Protein AF-A0A7C1IUG5-F1 (afdb_monomer_lite)

Foldseek 3Di:
DPPVVVVVVVVVCVCVLVVLLVLLLCLLPVLDPDDPVVSVVSNVVSVCLSCQCVVLVVVVVVVHHSPVSNVSNVLSVVLSVLLSVLSVVLVVVCVVVVVCNNVSSVVSVVVSVVVSD

pLDDT: mean 92.31, std 4.68, range [60.0, 97.12]

Structure (mmCIF, N/CA/C/O backbone):
data_AF-A0A7C1IUG5-F1
#
_entry.id   AF-A0A7C1IUG5-F1
#
loop_
_atom_site.group_PDB
_atom_site.id
_atom_site.type_symbol
_atom_site.label_atom_id
_atom_site.label_alt_id
_atom_site.label_comp_id
_atom_site.label_asym_id
_atom_site.label_entity_id
_atom_site.label_seq_id
_atom_site.pdbx_PDB_ins_code
_atom_site.Cartn_x
_atom_site.Cartn_y
_atom_site.Cartn_z
_atom_site.occupancy
_atom_site.B_iso_or_equiv
_atom_site.auth_seq_id
_atom_site.auth_comp_id
_atom_site.auth_asym_id
_atom_site.auth_atom_id
_atom_site.pdbx_PDB_model_num
ATOM 1 N N . MET A 1 1 ? -3.860 -6.668 -33.703 1.00 60.00 1 MET A N 1
ATOM 2 C CA . MET A 1 1 ? -4.582 -7.240 -32.539 1.00 60.00 1 MET A CA 1
ATOM 3 C C . MET A 1 1 ? -3.858 -7.098 -31.190 1.00 60.00 1 MET A C 1
ATOM 5 O O . MET A 1 1 ? -4.538 -7.145 -30.177 1.00 60.00 1 MET A O 1
ATOM 9 N N . GLY A 1 2 ? -2.534 -6.871 -31.124 1.00 88.56 2 GLY A N 1
ATOM 10 C CA . GLY A 1 2 ? -1.805 -6.843 -29.839 1.00 88.56 2 GLY A CA 1
ATOM 11 C C . GLY A 1 2 ? -1.995 -5.597 -28.954 1.00 88.56 2 GLY A C 1
ATOM 12 O O . GLY A 1 2 ? -2.061 -5.728 -27.736 1.00 88.56 2 GLY A O 1
ATOM 13 N N . ALA A 1 3 ? -2.126 -4.398 -29.535 1.00 91.75 3 ALA A N 1
ATOM 14 C CA . ALA A 1 3 ? -2.147 -3.152 -28.754 1.00 91.75 3 ALA A CA 1
ATOM 15 C C . ALA A 1 3 ? -3.390 -3.010 -27.855 1.00 91.75 3 ALA A C 1
ATOM 17 O O . ALA A 1 3 ? -3.263 -2.656 -26.689 1.00 91.75 3 ALA A O 1
ATOM 18 N N . ALA A 1 4 ? -4.583 -3.330 -28.366 1.00 94.81 4 ALA A N 1
ATOM 19 C CA . ALA A 1 4 ? -5.824 -3.221 -27.595 1.00 94.81 4 ALA A CA 1
ATOM 20 C C . ALA A 1 4 ? -5.845 -4.179 -26.389 1.00 94.81 4 ALA A C 1
ATOM 22 O O . ALA A 1 4 ? -6.171 -3.767 -25.280 1.00 94.81 4 ALA A O 1
ATOM 23 N N . ILE A 1 5 ? -5.425 -5.434 -26.586 1.00 94.75 5 ILE A N 1
ATOM 24 C CA . ILE A 1 5 ? -5.329 -6.434 -25.510 1.00 94.75 5 ILE A CA 1
ATOM 25 C C . ILE A 1 5 ? -4.308 -5.989 -24.456 1.00 94.75 5 ILE A C 1
ATOM 27 O O . ILE A 1 5 ? -4.577 -6.081 -23.260 1.00 94.75 5 ILE A O 1
ATOM 31 N N . PHE A 1 6 ? -3.161 -5.453 -24.887 1.00 89.94 6 PHE A N 1
ATOM 32 C CA . PHE A 1 6 ? -2.154 -4.914 -23.975 1.00 89.94 6 PHE A CA 1
ATOM 33 C C . PHE A 1 6 ? -2.684 -3.734 -23.148 1.00 89.94 6 PHE A C 1
ATOM 35 O O . PHE A 1 6 ? -2.445 -3.683 -21.945 1.00 89.94 6 PHE A O 1
ATOM 42 N N . MET A 1 7 ? -3.439 -2.817 -23.760 1.00 94.50 7 MET A N 1
ATOM 43 C CA . MET A 1 7 ? -4.054 -1.694 -23.045 1.00 94.50 7 MET A CA 1
ATOM 44 C C . MET A 1 7 ? -5.073 -2.173 -22.008 1.00 94.50 7 MET A C 1
ATOM 46 O O . MET A 1 7 ? -5.046 -1.698 -20.877 1.00 94.50 7 MET A O 1
ATOM 50 N N . ILE A 1 8 ? -5.910 -3.159 -22.351 1.00 95.69 8 ILE A N 1
AT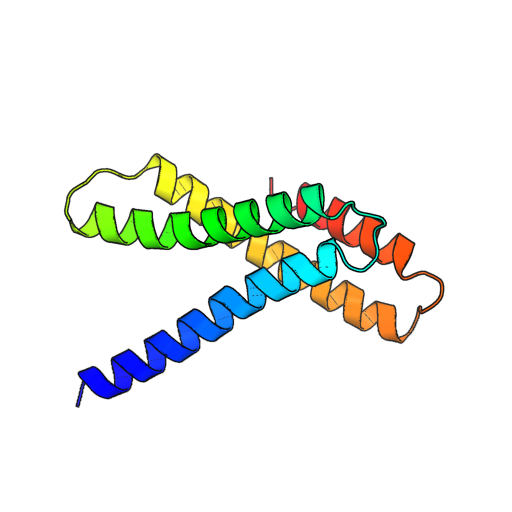OM 51 C CA . ILE A 1 8 ? -6.851 -3.774 -21.401 1.00 95.69 8 ILE A CA 1
ATOM 52 C C . ILE A 1 8 ? -6.091 -4.400 -20.228 1.00 95.69 8 ILE A C 1
ATOM 54 O O . ILE A 1 8 ? -6.409 -4.123 -19.072 1.00 95.69 8 ILE A O 1
ATOM 58 N N . PHE A 1 9 ? -5.059 -5.200 -20.512 1.00 93.12 9 PHE A N 1
ATOM 59 C CA . PHE A 1 9 ? -4.209 -5.793 -19.481 1.00 93.12 9 PHE A CA 1
ATOM 60 C C . PHE A 1 9 ? -3.603 -4.721 -18.569 1.00 93.12 9 PHE A C 1
ATOM 62 O O . PHE A 1 9 ? -3.667 -4.850 -17.349 1.00 93.12 9 PHE A O 1
ATOM 69 N N . LEU A 1 10 ? -3.059 -3.647 -19.145 1.00 90.62 10 LEU A N 1
ATOM 70 C CA . LEU A 1 10 ? -2.433 -2.567 -18.393 1.00 90.62 10 LEU A CA 1
ATOM 71 C C . LEU A 1 10 ? -3.441 -1.844 -17.493 1.00 90.62 10 LEU A C 1
ATOM 73 O O . LEU A 1 10 ? -3.137 -1.583 -16.332 1.00 90.62 10 LEU A O 1
ATOM 77 N N . THR A 1 11 ? -4.644 -1.557 -17.990 1.00 94.56 11 THR A N 1
ATOM 78 C CA . THR A 1 11 ? -5.711 -0.936 -17.196 1.00 94.56 11 THR A CA 1
ATOM 79 C C . THR A 1 11 ? -6.126 -1.822 -16.026 1.00 94.56 11 THR A C 1
ATOM 81 O O . THR A 1 11 ? -6.209 -1.335 -14.899 1.00 94.56 11 THR A O 1
ATOM 84 N N . VAL A 1 12 ? -6.343 -3.120 -16.264 1.00 96.50 12 VAL A N 1
ATOM 85 C CA . VAL A 1 12 ? -6.692 -4.078 -15.202 1.00 96.50 12 VAL A CA 1
ATOM 86 C C . VAL A 1 12 ? -5.560 -4.179 -14.184 1.00 96.50 12 VAL A C 1
ATOM 88 O O . VAL A 1 12 ? -5.805 -4.077 -12.983 1.00 96.50 12 VAL A O 1
ATOM 91 N N . PHE A 1 13 ? -4.320 -4.311 -14.655 1.00 92.44 13 PHE A N 1
ATOM 92 C CA . PHE A 1 13 ? -3.140 -4.375 -13.804 1.00 92.44 13 PHE A CA 1
ATOM 93 C C . PHE A 1 13 ? -3.023 -3.132 -12.920 1.00 92.44 13 PHE A C 1
ATOM 95 O O . PHE A 1 13 ? -2.934 -3.269 -11.706 1.00 92.44 13 PHE A O 1
ATOM 102 N N . ILE A 1 14 ? -3.089 -1.925 -13.493 1.00 91.62 14 ILE A N 1
ATOM 103 C CA . ILE A 1 14 ? -3.014 -0.665 -12.739 1.00 91.62 14 ILE A CA 1
ATOM 104 C C . ILE A 1 14 ? -4.178 -0.550 -11.750 1.00 91.62 14 ILE A C 1
ATOM 106 O O . ILE A 1 14 ? -3.965 -0.145 -10.609 1.00 91.62 14 ILE A O 1
ATOM 110 N N . GLY A 1 15 ? -5.392 -0.929 -12.157 1.00 94.06 15 GLY A N 1
ATOM 111 C CA . GLY A 1 15 ? -6.576 -0.896 -11.302 1.00 94.06 15 GLY A CA 1
ATOM 112 C C . GLY A 1 15 ? -6.431 -1.787 -10.069 1.00 94.06 15 GLY A C 1
ATOM 113 O O . GLY A 1 15 ? -6.616 -1.318 -8.947 1.00 94.06 15 GLY A O 1
ATOM 114 N N . VAL A 1 16 ? -6.031 -3.047 -10.258 1.00 94.06 16 VAL A N 1
ATOM 115 C CA . VAL A 1 16 ? -5.765 -3.979 -9.150 1.00 94.06 16 VAL A CA 1
ATOM 116 C C . VAL A 1 16 ? -4.595 -3.480 -8.307 1.00 94.06 16 VAL A C 1
ATOM 118 O O . VAL A 1 16 ? -4.685 -3.435 -7.082 1.00 94.06 16 VAL A O 1
ATOM 121 N N . PHE A 1 17 ? -3.516 -3.049 -8.955 1.00 92.06 17 PHE A N 1
ATOM 122 C CA . PHE A 1 17 ? -2.297 -2.609 -8.295 1.00 92.06 17 PHE A CA 1
ATOM 123 C C . PHE A 1 17 ? -2.530 -1.412 -7.366 1.00 92.06 17 PHE A C 1
ATOM 125 O O . PHE A 1 17 ? -2.188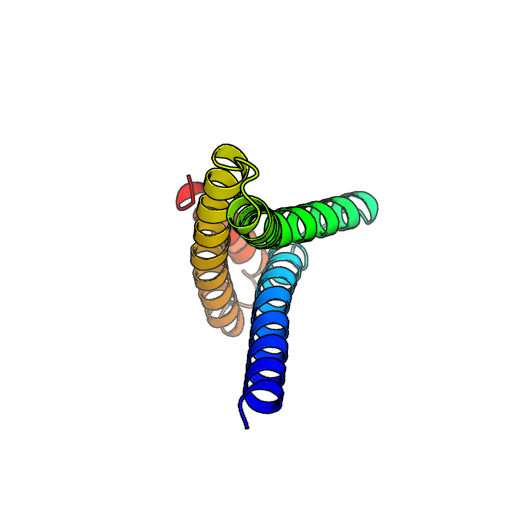 -1.461 -6.181 1.00 92.06 17 PHE A O 1
ATOM 132 N N . LEU A 1 18 ? -3.161 -0.353 -7.875 1.00 91.75 18 LEU A N 1
ATOM 133 C CA . LEU A 1 18 ? -3.519 0.823 -7.083 1.00 91.75 18 LEU A CA 1
ATOM 134 C C . LEU A 1 18 ?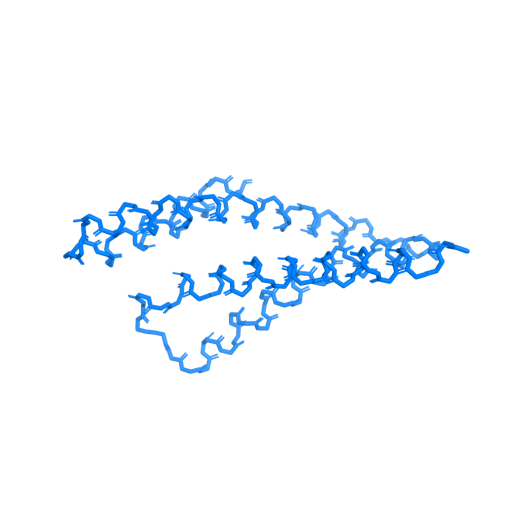 -4.632 0.508 -6.081 1.00 91.75 18 LEU A C 1
ATOM 136 O O . LEU A 1 18 ? -4.597 1.016 -4.962 1.00 91.75 18 LEU A O 1
ATOM 140 N N . GLY A 1 19 ? -5.583 -0.354 -6.448 1.00 94.50 19 GLY A N 1
ATOM 141 C CA . GLY A 1 19 ? -6.670 -0.794 -5.578 1.00 94.50 19 GLY A CA 1
ATOM 142 C C . GLY A 1 19 ? -6.165 -1.477 -4.310 1.00 94.50 19 GLY A C 1
ATOM 143 O O . GLY A 1 19 ? -6.603 -1.128 -3.216 1.00 94.50 19 GLY A O 1
ATOM 144 N N . VAL A 1 20 ? -5.185 -2.377 -4.426 1.00 95.81 20 VAL A N 1
ATOM 145 C CA . VAL A 1 20 ? -4.563 -3.048 -3.273 1.00 95.81 20 VAL A CA 1
ATOM 146 C C . VAL A 1 20 ? -3.826 -2.045 -2.379 1.00 95.81 20 VAL A C 1
ATOM 148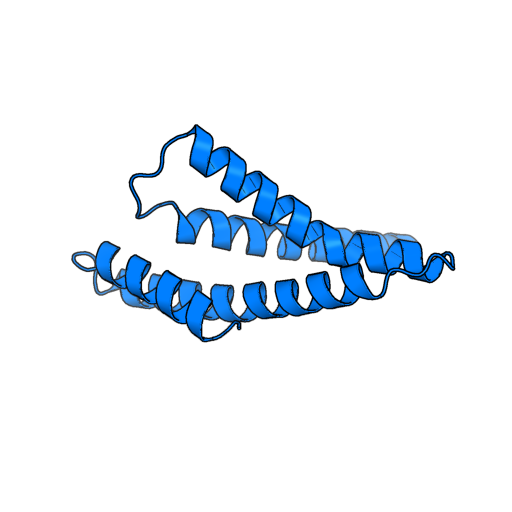 O O . VAL A 1 20 ? -4.006 -2.065 -1.162 1.00 95.81 20 VAL A O 1
ATOM 151 N N . HIS A 1 21 ? -3.055 -1.116 -2.954 1.00 95.00 21 HIS A N 1
ATOM 152 C CA . HIS A 1 21 ? -2.356 -0.087 -2.172 1.00 95.00 21 HIS A CA 1
ATOM 153 C C . HIS A 1 21 ? -3.326 0.861 -1.458 1.00 95.00 21 HIS A C 1
ATOM 155 O O . HIS A 1 21 ? -3.124 1.209 -0.292 1.00 95.00 21 HIS A O 1
ATOM 161 N N . TYR A 1 22 ? -4.409 1.253 -2.132 1.00 94.56 22 TYR A N 1
ATOM 162 C CA . TYR A 1 22 ? -5.465 2.061 -1.536 1.00 94.56 22 TYR A CA 1
ATOM 163 C C . TYR A 1 22 ? -6.205 1.305 -0.428 1.00 94.56 22 TYR A C 1
ATOM 165 O O . TYR A 1 22 ? -6.469 1.872 0.632 1.00 94.56 22 TYR A O 1
ATOM 173 N N . TYR A 1 23 ? -6.503 0.022 -0.637 1.00 96.00 23 TYR A N 1
ATOM 174 C CA . TYR A 1 23 ? -7.116 -0.825 0.380 1.00 96.00 23 TYR A CA 1
ATOM 175 C C . TYR A 1 23 ? -6.233 -0.925 1.627 1.00 96.00 23 TYR A C 1
ATOM 177 O O . TYR A 1 23 ? -6.731 -0.735 2.736 1.00 96.00 23 TYR A O 1
ATOM 185 N N . LEU A 1 24 ? -4.924 -1.141 1.462 1.00 95.62 24 LEU A N 1
ATOM 186 C CA . LEU A 1 24 ? -3.973 -1.151 2.575 1.00 95.62 24 LEU A CA 1
ATOM 187 C C . LEU A 1 24 ? -3.945 0.185 3.311 1.00 95.62 24 LEU A C 1
ATOM 189 O O . LEU A 1 24 ? -4.066 0.206 4.534 1.00 95.62 24 LEU A O 1
ATOM 193 N N . TYR A 1 25 ? -3.861 1.301 2.581 1.00 95.19 25 TYR A N 1
ATOM 194 C CA . TYR A 1 25 ? -3.958 2.639 3.163 1.00 95.19 25 TYR A CA 1
ATOM 195 C C . TYR A 1 25 ? -5.223 2.790 4.017 1.00 95.19 25 TYR A C 1
ATOM 197 O O . TYR A 1 25 ? -5.168 3.214 5.175 1.00 95.19 25 TYR A O 1
ATOM 205 N N . PHE A 1 26 ? -6.376 2.463 3.439 1.00 94.81 26 PHE A N 1
ATOM 206 C CA . PHE A 1 26 ? -7.663 2.629 4.089 1.00 94.81 26 PHE A CA 1
ATOM 207 C C . PHE A 1 26 ? -7.762 1.743 5.332 1.00 94.81 26 PHE A C 1
ATOM 209 O O . PHE A 1 26 ? -8.078 2.230 6.417 1.00 94.81 26 PHE A O 1
ATOM 216 N N . SER A 1 27 ? -7.420 0.463 5.212 1.00 94.25 27 SER A N 1
ATOM 217 C CA . SER A 1 27 ? -7.496 -0.505 6.306 1.00 94.25 27 SER A CA 1
ATOM 218 C C . SER A 1 27 ? -6.501 -0.226 7.431 1.00 94.25 27 SER A C 1
ATOM 220 O O . SER A 1 27 ? -6.853 -0.424 8.592 1.00 94.25 27 SER A O 1
ATOM 222 N N . ALA A 1 28 ? -5.320 0.311 7.122 1.00 91.81 28 ALA A N 1
ATOM 223 C CA . ALA A 1 28 ? -4.320 0.693 8.116 1.00 91.81 28 ALA A CA 1
ATOM 224 C C . ALA A 1 28 ? -4.618 2.028 8.817 1.00 91.81 28 ALA A C 1
ATOM 226 O O . ALA A 1 28 ? -3.982 2.334 9.818 1.00 91.81 28 ALA A O 1
ATOM 227 N N . THR A 1 29 ? -5.549 2.849 8.315 1.00 93.56 29 THR A N 1
ATOM 228 C CA . THR A 1 29 ? -5.787 4.199 8.865 1.00 93.56 29 THR A CA 1
ATOM 229 C C . THR A 1 29 ? -7.213 4.457 9.345 1.00 93.56 29 THR A C 1
ATOM 231 O O . THR A 1 29 ? -7.405 5.334 10.187 1.00 93.56 29 THR A O 1
ATOM 234 N N . LYS A 1 30 ? -8.221 3.717 8.860 1.00 92.25 30 LYS A N 1
ATOM 235 C CA . LYS A 1 30 ? -9.643 3.951 9.185 1.00 92.25 30 LYS A CA 1
ATOM 236 C C . LYS A 1 30 ? -9.967 3.778 10.670 1.00 92.25 30 LYS A C 1
ATOM 238 O O . LYS A 1 30 ? -10.775 4.529 11.204 1.00 92.25 30 LYS A O 1
ATOM 243 N N . ASP A 1 31 ? -9.317 2.817 11.323 1.00 91.12 31 ASP A N 1
ATOM 244 C CA . ASP A 1 31 ? -9.599 2.426 12.708 1.00 91.12 31 ASP A CA 1
ATOM 245 C C . ASP A 1 31 ? -8.745 3.209 13.736 1.00 91.12 31 ASP A C 1
ATOM 247 O O . ASP A 1 31 ? -8.911 3.037 14.946 1.00 91.12 31 ASP A O 1
ATOM 251 N N . PHE A 1 32 ? -7.867 4.107 13.266 1.00 90.12 32 PHE A N 1
ATOM 252 C CA . PHE A 1 32 ? -6.923 4.877 14.080 1.00 90.12 32 PHE A CA 1
ATOM 253 C C . PHE A 1 32 ? -7.213 6.386 14.043 1.00 90.12 32 PHE A C 1
ATOM 255 O O . PHE A 1 32 ? -7.579 6.964 13.015 1.00 90.12 32 PHE A O 1
ATOM 262 N N . THR A 1 33 ? -6.973 7.072 15.161 1.00 92.12 33 THR A N 1
ATOM 263 C CA . THR A 1 33 ? -7.063 8.537 15.263 1.00 92.12 33 THR A CA 1
ATOM 264 C C . THR A 1 33 ? -5.791 9.195 14.722 1.00 92.12 33 THR A C 1
ATOM 266 O O . THR A 1 33 ? -4.938 9.653 15.477 1.00 92.12 33 THR A O 1
ATOM 269 N N . ILE A 1 34 ? -5.646 9.208 13.394 1.00 91.94 34 ILE A N 1
ATOM 270 C CA . ILE A 1 34 ? -4.472 9.754 12.693 1.00 91.94 34 ILE A CA 1
ATOM 271 C C . ILE A 1 34 ? -4.773 11.155 12.150 1.00 91.94 34 ILE A C 1
ATOM 273 O O . ILE A 1 34 ? -5.790 11.357 11.474 1.00 91.94 34 ILE A O 1
ATOM 277 N N . SER A 1 35 ? -3.857 12.099 12.398 1.00 95.50 35 SER A N 1
ATOM 278 C CA . SER A 1 35 ? -3.933 13.478 11.902 1.00 95.50 35 SER A CA 1
ATOM 279 C C . SER A 1 35 ? -3.921 13.552 10.369 1.00 95.50 35 SER A C 1
ATOM 281 O O . SER A 1 35 ? -3.361 12.690 9.688 1.00 95.50 35 SER A O 1
ATOM 283 N N . SER A 1 36 ? -4.513 14.609 9.801 1.00 92.19 36 SER A N 1
ATOM 284 C CA . SER A 1 36 ? -4.584 14.788 8.339 1.00 92.19 36 SER A CA 1
ATOM 285 C C . SER A 1 36 ? -3.193 14.822 7.683 1.00 92.19 36 SER A C 1
ATOM 287 O O . SER A 1 36 ? -2.961 14.147 6.680 1.00 92.19 36 SER A O 1
ATOM 289 N N . LYS A 1 37 ? -2.226 15.507 8.316 1.00 95.12 37 LYS A N 1
ATOM 290 C CA . LYS A 1 37 ? -0.827 15.550 7.855 1.00 95.12 37 LYS A CA 1
ATOM 291 C C . LYS A 1 37 ? -0.203 14.155 7.797 1.00 95.12 37 LYS A C 1
ATOM 293 O O . LYS A 1 37 ? 0.415 13.798 6.802 1.00 95.12 37 LYS A O 1
ATOM 298 N N . MET A 1 38 ? -0.398 13.343 8.835 1.00 94.12 38 MET A N 1
ATOM 299 C CA . MET A 1 38 ? 0.154 11.989 8.871 1.00 94.12 38 MET A CA 1
ATOM 300 C C . MET A 1 38 ? -0.518 11.078 7.832 1.00 94.12 38 MET A C 1
ATOM 302 O O . MET A 1 38 ? 0.161 10.312 7.155 1.00 94.12 38 MET A O 1
ATOM 306 N N . ARG A 1 39 ? -1.836 11.208 7.614 1.00 92.44 39 ARG A N 1
ATOM 307 C CA . ARG A 1 39 ? -2.534 10.487 6.532 1.00 92.44 39 ARG A CA 1
ATOM 308 C C . ARG A 1 39 ? -1.965 10.823 5.155 1.00 92.44 39 ARG A C 1
ATOM 310 O O . ARG A 1 39 ? -1.850 9.918 4.333 1.00 92.44 39 ARG A O 1
ATOM 317 N N . PHE A 1 40 ? -1.628 12.088 4.904 1.00 93.19 40 PHE A N 1
ATOM 318 C CA . PHE A 1 40 ? -0.988 12.504 3.657 1.00 93.19 40 PHE A CA 1
ATOM 319 C C . PHE A 1 40 ? 0.365 11.809 3.467 1.00 93.19 40 PHE A C 1
ATOM 321 O O . PHE A 1 40 ? 0.583 11.192 2.427 1.00 93.19 40 PHE A O 1
ATOM 328 N N . TRP A 1 41 ? 1.227 11.817 4.488 1.00 95.00 41 TRP A N 1
ATOM 329 C CA . TRP A 1 41 ? 2.534 11.157 4.417 1.00 95.00 41 TRP A CA 1
ATOM 330 C C . TRP A 1 41 ? 2.434 9.649 4.201 1.00 95.00 41 TRP A C 1
ATOM 332 O O . TRP A 1 41 ? 3.153 9.116 3.362 1.00 95.00 41 TRP A O 1
ATOM 342 N N . ILE A 1 42 ? 1.495 8.969 4.869 1.00 93.44 42 ILE A N 1
ATOM 343 C CA . ILE A 1 42 ? 1.248 7.537 4.642 1.00 93.44 42 ILE A CA 1
ATOM 344 C C . ILE A 1 42 ? 0.821 7.289 3.187 1.00 93.44 42 ILE A C 1
ATOM 346 O O . ILE A 1 42 ? 1.330 6.367 2.555 1.00 93.44 42 ILE A O 1
ATOM 350 N N . ARG A 1 43 ? -0.074 8.115 2.622 1.00 92.62 43 ARG A N 1
ATOM 351 C CA . ARG A 1 43 ? -0.477 7.991 1.207 1.00 92.62 43 ARG A CA 1
ATOM 352 C C . ARG A 1 43 ? 0.703 8.182 0.260 1.00 92.62 43 ARG A C 1
ATOM 354 O O . ARG A 1 43 ? 0.849 7.397 -0.671 1.00 92.62 43 ARG A O 1
ATOM 361 N N . MET A 1 44 ? 1.519 9.211 0.484 1.00 93.50 44 MET A N 1
ATOM 362 C CA . MET A 1 44 ? 2.683 9.490 -0.359 1.00 93.50 44 MET A CA 1
ATOM 363 C C . MET A 1 44 ? 3.714 8.369 -0.273 1.00 93.50 44 MET A C 1
ATOM 365 O O . MET A 1 44 ? 4.196 7.922 -1.307 1.00 93.50 44 MET A O 1
ATOM 369 N N . PHE A 1 45 ? 3.988 7.861 0.929 1.00 93.75 45 PHE A N 1
ATOM 370 C CA . PHE A 1 45 ? 4.872 6.718 1.127 1.00 93.75 45 PHE A CA 1
ATOM 371 C C . PHE A 1 45 ? 4.376 5.491 0.356 1.00 93.75 45 PHE A C 1
ATOM 373 O O . PHE A 1 45 ? 5.099 4.975 -0.488 1.00 93.75 45 PHE A O 1
ATOM 380 N N . LEU A 1 46 ? 3.115 5.087 0.555 1.00 92.19 46 LEU A N 1
ATOM 381 C CA . LEU A 1 46 ? 2.532 3.938 -0.145 1.00 92.19 46 LEU A CA 1
ATOM 382 C C . LEU A 1 46 ? 2.591 4.094 -1.668 1.00 92.19 46 LEU A C 1
ATOM 384 O O . LEU A 1 46 ? 2.895 3.130 -2.362 1.00 92.19 46 LEU A O 1
ATOM 388 N N . LEU A 1 47 ? 2.319 5.294 -2.187 1.00 90.88 47 LEU A N 1
ATOM 389 C CA . LEU A 1 47 ? 2.329 5.568 -3.623 1.00 90.88 47 LEU A CA 1
ATOM 390 C C . LEU A 1 47 ? 3.746 5.539 -4.211 1.00 90.88 47 LEU A C 1
ATOM 392 O O . LEU A 1 47 ? 3.963 4.926 -5.254 1.00 90.88 47 LEU A O 1
ATOM 396 N N . LEU A 1 48 ? 4.720 6.158 -3.543 1.00 92.12 48 LEU A N 1
ATOM 397 C CA . LEU A 1 48 ? 6.116 6.139 -3.983 1.00 92.12 48 LEU A CA 1
ATOM 398 C C . LEU A 1 48 ? 6.694 4.722 -3.929 1.00 92.12 48 LEU A C 1
ATOM 400 O O . LEU A 1 48 ? 7.337 4.281 -4.883 1.00 92.12 48 LEU A O 1
ATOM 404 N N . SER A 1 49 ? 6.410 3.977 -2.861 1.00 91.38 49 SER A N 1
ATOM 405 C CA . SER A 1 49 ? 6.847 2.589 -2.726 1.00 91.38 49 SER A CA 1
ATOM 406 C C . SER A 1 49 ? 6.182 1.680 -3.762 1.00 91.38 49 SER A C 1
ATOM 408 O O . SER A 1 49 ? 6.870 0.851 -4.356 1.00 91.38 49 SER A O 1
ATOM 410 N N . ALA A 1 50 ? 4.901 1.892 -4.085 1.00 88.62 50 ALA A N 1
ATOM 411 C CA . ALA A 1 50 ? 4.217 1.186 -5.171 1.00 88.62 50 ALA A CA 1
ATOM 412 C C . ALA A 1 50 ? 4.925 1.393 -6.522 1.00 88.62 50 ALA A C 1
ATOM 414 O O . ALA A 1 50 ? 5.212 0.447 -7.256 1.00 88.62 50 ALA A O 1
ATOM 415 N N . LEU A 1 51 ? 5.251 2.644 -6.846 1.00 91.12 51 LEU A N 1
ATOM 416 C CA . LEU A 1 51 ? 5.880 2.990 -8.119 1.00 91.12 51 LEU A CA 1
ATOM 417 C C . LEU A 1 51 ? 7.351 2.567 -8.194 1.00 91.12 51 LEU A C 1
ATOM 419 O O . LEU A 1 51 ? 7.858 2.372 -9.298 1.00 91.12 51 LEU A O 1
ATOM 423 N N . SER A 1 52 ? 8.021 2.388 -7.052 1.00 91.56 52 SER A N 1
ATOM 424 C CA . SER A 1 52 ? 9.458 2.101 -6.986 1.00 91.56 52 SER A CA 1
ATOM 425 C C . SER A 1 52 ? 9.869 0.881 -7.818 1.00 91.56 52 SER A C 1
ATOM 427 O O . SER A 1 52 ? 10.778 0.990 -8.638 1.00 91.56 52 SER A O 1
ATOM 429 N N . TYR A 1 53 ? 9.165 -0.251 -7.693 1.00 89.94 53 TYR A N 1
ATOM 430 C CA . TYR A 1 53 ? 9.488 -1.472 -8.438 1.00 89.94 53 TYR A CA 1
ATOM 431 C C . TYR A 1 53 ? 9.279 -1.299 -9.946 1.00 89.94 53 TYR A C 1
ATOM 433 O O . TYR A 1 53 ? 10.144 -1.652 -10.748 1.00 89.94 53 TYR A O 1
ATOM 441 N N . VAL A 1 54 ? 8.132 -0.732 -10.337 1.00 89.88 54 VAL A N 1
ATOM 442 C CA . VAL A 1 54 ? 7.767 -0.542 -11.747 1.00 89.88 54 VAL A CA 1
ATOM 443 C C . VAL A 1 54 ? 8.752 0.412 -12.419 1.00 89.88 54 VAL A C 1
ATOM 445 O O . VAL A 1 54 ? 9.311 0.080 -13.463 1.00 89.88 54 VAL A O 1
ATOM 448 N N . ALA A 1 55 ? 9.023 1.559 -11.794 1.00 91.62 55 ALA A N 1
ATOM 449 C CA . ALA A 1 55 ? 9.973 2.542 -12.299 1.00 91.62 55 ALA A CA 1
ATOM 450 C C . ALA A 1 55 ? 11.387 1.955 -12.403 1.00 91.62 55 ALA A C 1
ATOM 452 O O . ALA A 1 55 ? 12.020 2.059 -13.455 1.00 91.62 55 ALA A O 1
ATOM 453 N N . ALA A 1 56 ? 11.856 1.267 -11.358 1.00 92.75 56 ALA A N 1
ATOM 454 C CA . ALA A 1 56 ? 13.170 0.633 -11.345 1.00 92.75 56 ALA A CA 1
ATOM 455 C C . ALA A 1 56 ? 13.316 -0.407 -12.466 1.00 92.75 56 ALA A C 1
ATOM 457 O O . ALA A 1 56 ? 14.321 -0.415 -13.175 1.00 92.75 56 ALA A O 1
ATOM 458 N N . ARG A 1 57 ? 12.285 -1.228 -12.706 1.00 90.25 57 ARG A N 1
ATOM 459 C CA . ARG A 1 57 ? 12.286 -2.228 -13.783 1.00 90.25 57 ARG A CA 1
ATOM 460 C C . ARG A 1 57 ? 12.263 -1.598 -15.172 1.00 90.25 57 ARG A C 1
ATOM 462 O O . ARG A 1 57 ? 12.895 -2.119 -16.089 1.00 90.25 57 ARG A O 1
ATOM 469 N N . MET A 1 58 ? 11.550 -0.487 -15.351 1.00 92.19 58 MET A N 1
ATOM 470 C CA . MET A 1 58 ? 11.546 0.249 -16.620 1.00 92.19 58 MET A CA 1
ATOM 471 C C . MET A 1 58 ? 12.910 0.879 -16.921 1.00 92.19 58 MET A C 1
ATOM 473 O O . MET A 1 58 ? 13.335 0.864 -18.075 1.00 92.19 58 MET A O 1
ATOM 477 N N . LEU A 1 59 ? 13.599 1.402 -15.906 1.00 93.06 59 LEU A N 1
ATOM 478 C CA . LEU A 1 59 ? 14.926 2.007 -16.047 1.00 93.06 59 LEU A CA 1
ATOM 479 C C . LEU A 1 59 ? 16.021 0.950 -16.261 1.00 93.06 59 LEU A C 1
ATOM 481 O O . LEU A 1 59 ? 16.874 1.138 -17.126 1.00 93.06 59 LEU A O 1
ATOM 485 N N . GLU A 1 60 ? 15.944 -0.196 -15.579 1.00 92.31 60 GLU A N 1
ATOM 486 C CA . GLU A 1 60 ? 16.856 -1.330 -15.798 1.00 92.31 60 GLU A CA 1
ATOM 487 C C . GLU A 1 60 ? 16.787 -1.846 -17.241 1.00 92.31 60 GLU A C 1
ATOM 489 O O . GLU A 1 60 ? 17.814 -2.076 -17.874 1.00 92.31 60 GLU A O 1
ATOM 494 N N . ARG A 1 61 ? 15.582 -1.923 -17.822 1.00 90.50 61 ARG A N 1
ATOM 495 C CA . ARG A 1 61 ? 15.395 -2.274 -19.243 1.00 90.50 61 ARG A CA 1
ATOM 496 C C . ARG A 1 61 ? 16.030 -1.276 -20.215 1.00 90.50 61 ARG A C 1
ATOM 498 O O . ARG A 1 61 ? 16.235 -1.622 -21.373 1.00 90.50 61 ARG A O 1
ATOM 505 N N . ARG A 1 62 ? 16.323 -0.053 -19.767 1.00 92.94 62 ARG A N 1
ATOM 506 C CA . ARG A 1 62 ? 17.040 0.976 -20.537 1.00 92.94 62 ARG A CA 1
ATOM 507 C C . ARG A 1 62 ? 18.549 0.980 -20.261 1.00 92.94 62 ARG A C 1
ATOM 509 O O . ARG A 1 62 ? 19.229 1.904 -20.690 1.00 92.94 62 ARG A O 1
ATOM 516 N N . GLY A 1 63 ? 19.066 -0.020 -19.545 1.00 91.69 63 GLY A N 1
ATOM 517 C CA . GLY A 1 63 ? 20.487 -0.151 -19.222 1.00 91.69 63 GLY A CA 1
ATOM 518 C C . GLY A 1 63 ? 20.942 0.663 -18.009 1.00 91.69 63 GLY A C 1
ATOM 519 O O . GLY A 1 63 ? 22.140 0.734 -17.751 1.00 91.69 63 GLY A O 1
ATOM 520 N N . ILE A 1 64 ? 20.021 1.271 -17.251 1.00 93.56 64 ILE A N 1
ATOM 521 C CA . ILE A 1 64 ? 20.363 2.027 -16.040 1.00 93.56 64 ILE A CA 1
ATOM 522 C C . IL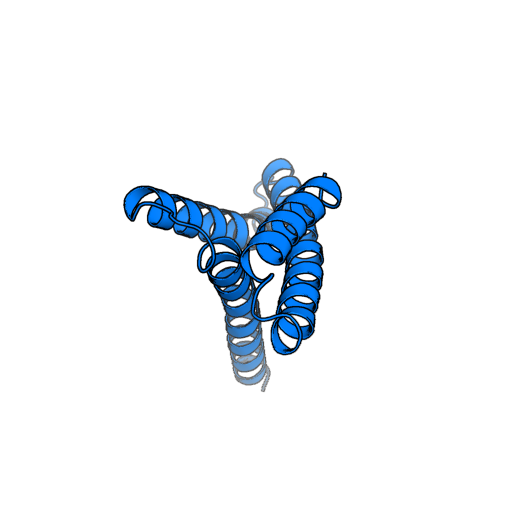E A 1 64 ? 20.323 1.071 -14.837 1.00 93.56 64 ILE A C 1
ATOM 524 O O . ILE A 1 64 ? 19.250 0.551 -14.522 1.00 93.56 64 ILE A O 1
ATOM 528 N N . PRO A 1 65 ? 21.445 0.828 -14.134 1.00 91.31 65 PRO A N 1
ATOM 529 C CA . PRO A 1 65 ? 21.480 -0.116 -13.023 1.00 91.31 65 PRO A CA 1
ATOM 530 C C . PRO A 1 65 ? 20.624 0.381 -11.851 1.00 91.31 65 PRO A C 1
ATOM 532 O O . PRO A 1 65 ? 20.878 1.435 -11.275 1.00 91.31 65 PRO A O 1
ATOM 535 N N . MET A 1 66 ? 19.609 -0.406 -11.482 1.00 93.88 66 MET A N 1
ATOM 536 C CA . MET A 1 66 ? 18.618 -0.072 -10.445 1.00 93.88 66 MET A CA 1
ATOM 537 C C . MET A 1 66 ? 18.519 -1.152 -9.358 1.00 93.88 66 MET A C 1
ATOM 539 O O . MET A 1 66 ? 17.477 -1.310 -8.724 1.00 93.88 66 MET A O 1
ATOM 543 N N . GLY A 1 67 ? 19.600 -1.907 -9.122 1.00 88.25 67 GLY A N 1
ATOM 544 C CA . GLY A 1 67 ? 19.596 -3.093 -8.253 1.00 88.25 67 GLY A CA 1
ATOM 545 C C . GLY A 1 67 ? 19.036 -2.844 -6.845 1.00 88.25 67 GLY A C 1
ATOM 546 O O . GLY A 1 67 ? 18.207 -3.616 -6.364 1.00 88.25 67 GLY A O 1
ATOM 547 N N . TYR A 1 68 ? 19.405 -1.728 -6.209 1.00 89.88 68 TYR A N 1
ATOM 548 C CA . TYR A 1 68 ? 18.869 -1.359 -4.893 1.00 89.88 68 TYR A CA 1
ATOM 549 C C . TYR A 1 68 ? 17.368 -1.047 -4.928 1.00 89.88 68 TYR A C 1
ATOM 551 O O . TYR A 1 68 ? 16.622 -1.534 -4.081 1.00 89.88 68 TYR A O 1
ATOM 559 N N . ALA A 1 69 ? 16.914 -0.278 -5.920 1.00 90.06 69 ALA A N 1
ATOM 560 C CA . ALA A 1 69 ? 15.507 0.088 -6.065 1.00 90.06 69 ALA A CA 1
ATOM 561 C C . ALA A 1 69 ? 14.631 -1.126 -6.418 1.00 90.06 69 ALA A C 1
ATOM 563 O O . ALA A 1 69 ? 13.519 -1.251 -5.911 1.00 90.06 69 ALA A O 1
ATOM 564 N N . LEU A 1 70 ? 15.149 -2.063 -7.217 1.00 91.12 70 LEU A N 1
ATOM 565 C CA . LEU A 1 70 ? 14.484 -3.333 -7.510 1.00 91.12 70 LEU A CA 1
ATOM 566 C C . LEU A 1 70 ? 14.378 -4.218 -6.276 1.00 91.12 70 LEU A C 1
ATOM 568 O O . LEU A 1 70 ? 13.307 -4.766 -6.022 1.00 91.12 70 LEU A O 1
ATOM 572 N N . ARG A 1 71 ? 15.452 -4.325 -5.484 1.00 92.56 71 ARG A N 1
ATOM 573 C CA . ARG A 1 71 ? 15.425 -5.074 -4.226 1.00 92.56 71 ARG A CA 1
ATOM 574 C C . ARG A 1 71 ? 14.408 -4.471 -3.263 1.00 92.56 71 ARG A C 1
ATOM 576 O O . ARG A 1 71 ? 13.533 -5.193 -2.797 1.00 92.56 71 ARG A O 1
ATOM 583 N N . TYR A 1 72 ? 14.464 -3.160 -3.034 1.00 92.62 72 TYR A N 1
ATOM 584 C CA . TYR A 1 72 ? 13.486 -2.453 -2.205 1.00 92.62 72 TYR A CA 1
ATOM 585 C C . TYR A 1 72 ? 12.055 -2.676 -2.703 1.00 92.62 72 TYR A C 1
ATOM 587 O O . TYR A 1 72 ? 11.195 -3.105 -1.940 1.00 92.62 72 TYR A O 1
ATOM 595 N N . GLY A 1 73 ? 11.815 -2.462 -3.998 1.00 91.69 73 GLY A N 1
ATOM 596 C CA . GLY A 1 73 ? 10.506 -2.650 -4.609 1.00 91.69 73 GLY A CA 1
ATOM 597 C C . GLY A 1 73 ? 10.004 -4.092 -4.505 1.00 91.69 73 GLY A C 1
ATOM 598 O O . GLY A 1 73 ? 8.823 -4.308 -4.270 1.00 91.69 73 GLY A O 1
ATOM 599 N N . SER A 1 74 ? 10.886 -5.089 -4.617 1.00 90.69 74 SER A N 1
ATOM 600 C CA . SER A 1 74 ? 10.516 -6.502 -4.466 1.00 90.69 74 SER A CA 1
ATOM 601 C C . SER A 1 74 ? 10.112 -6.849 -3.032 1.00 90.69 74 SER A C 1
ATOM 603 O O . SER A 1 74 ? 9.084 -7.493 -2.829 1.00 90.69 74 SER A O 1
ATOM 605 N N . VAL A 1 75 ? 10.857 -6.349 -2.039 1.00 92.88 75 VAL A N 1
ATOM 606 C CA . VAL A 1 75 ? 10.513 -6.490 -0.616 1.00 92.88 75 VAL A CA 1
ATOM 607 C C . VAL A 1 75 ? 9.189 -5.785 -0.331 1.00 92.88 75 VAL A C 1
ATOM 609 O O . VAL A 1 75 ? 8.316 -6.350 0.320 1.00 92.88 75 VAL A O 1
ATOM 612 N N . TRP A 1 76 ? 8.995 -4.588 -0.888 1.00 93.75 76 TRP A N 1
ATOM 613 C CA . TRP A 1 76 ? 7.750 -3.840 -0.765 1.00 93.75 76 TRP A CA 1
ATOM 614 C C . TRP A 1 76 ? 6.544 -4.599 -1.335 1.00 93.75 76 TRP A C 1
ATOM 616 O O . TRP A 1 76 ? 5.495 -4.660 -0.700 1.00 93.75 76 TRP A O 1
ATOM 626 N N . MET A 1 77 ? 6.682 -5.233 -2.501 1.00 92.62 77 MET A N 1
ATOM 627 C CA . MET A 1 77 ? 5.620 -6.070 -3.073 1.00 92.62 77 MET A CA 1
ATOM 628 C C . MET A 1 77 ? 5.295 -7.274 -2.179 1.00 92.62 77 MET A C 1
ATOM 630 O O . MET A 1 77 ? 4.122 -7.613 -2.011 1.00 92.62 77 MET A O 1
ATOM 634 N N . GLY A 1 78 ? 6.313 -7.882 -1.561 1.00 92.94 78 GLY A N 1
ATOM 635 C CA . GLY A 1 78 ? 6.135 -8.923 -0.546 1.00 92.94 78 GLY A CA 1
ATOM 636 C C . GLY A 1 78 ? 5.342 -8.415 0.661 1.00 92.94 78 GLY A C 1
ATOM 637 O O . GLY A 1 78 ? 4.320 -9.005 1.017 1.00 92.94 78 GLY A O 1
ATOM 638 N N . PHE A 1 79 ? 5.745 -7.266 1.213 1.00 94.38 79 PHE A N 1
ATOM 639 C CA . PHE A 1 79 ? 5.045 -6.584 2.306 1.00 94.38 79 PHE A CA 1
ATOM 640 C C . PHE A 1 79 ? 3.569 -6.340 1.966 1.00 94.38 79 PHE A C 1
ATOM 642 O O . PHE A 1 79 ? 2.681 -6.641 2.765 1.00 94.38 79 PHE A O 1
ATOM 649 N N . VAL A 1 80 ? 3.290 -5.822 0.767 1.00 94.69 80 VAL A N 1
ATOM 650 C CA . VAL A 1 80 ? 1.929 -5.541 0.290 1.00 94.69 80 VAL A CA 1
ATOM 651 C C . VAL A 1 80 ? 1.095 -6.820 0.223 1.00 94.69 80 VAL A C 1
ATOM 653 O O . VAL A 1 80 ? -0.041 -6.820 0.691 1.00 94.69 80 VAL A O 1
ATOM 656 N N . SER A 1 81 ? 1.653 -7.915 -0.299 1.00 94.19 81 SER A N 1
ATOM 657 C CA . SER A 1 81 ? 0.961 -9.206 -0.415 1.00 94.19 81 SER A CA 1
ATOM 658 C C . SER A 1 81 ? 0.590 -9.800 0.950 1.00 94.19 81 SER A C 1
ATOM 660 O O . SER A 1 81 ? -0.554 -10.219 1.168 1.00 94.19 81 SER A O 1
ATOM 662 N N . VAL A 1 82 ? 1.540 -9.810 1.889 1.00 95.25 82 VAL A N 1
ATOM 663 C CA . VAL A 1 82 ? 1.329 -10.324 3.253 1.00 95.25 82 VAL A CA 1
ATOM 664 C C . VAL A 1 82 ? 0.320 -9.451 3.995 1.00 95.25 82 VAL A C 1
ATOM 666 O O . VAL A 1 82 ? -0.682 -9.954 4.507 1.00 95.25 82 VAL A O 1
ATOM 669 N N . SER A 1 83 ? 0.523 -8.132 3.970 1.00 95.94 83 SER A N 1
ATOM 670 C CA . SER A 1 83 ? -0.371 -7.171 4.616 1.00 95.94 83 SER A CA 1
ATOM 671 C C . SER A 1 83 ? -1.791 -7.267 4.066 1.00 95.94 83 SER A C 1
ATOM 673 O O . SER A 1 83 ? -2.749 -7.274 4.836 1.00 95.94 83 SER A O 1
ATOM 675 N N . PHE A 1 84 ? -1.954 -7.374 2.743 1.00 96.31 84 PHE A N 1
ATOM 676 C CA . PHE A 1 84 ? -3.270 -7.469 2.109 1.00 96.31 84 PHE A CA 1
ATOM 677 C C . PHE A 1 84 ? -4.037 -8.675 2.645 1.00 96.31 84 PHE A C 1
ATOM 679 O O . PHE A 1 84 ? -5.174 -8.531 3.092 1.00 96.31 84 PHE A O 1
ATOM 686 N N . SER A 1 85 ? -3.380 -9.833 2.685 1.00 96.19 85 SER A N 1
ATOM 687 C CA . SER A 1 85 ? -3.964 -11.073 3.198 1.00 96.19 85 SER A CA 1
ATOM 688 C C . SER A 1 85 ? -4.411 -10.920 4.655 1.00 96.19 85 SER A C 1
ATOM 690 O O . SER A 1 85 ? -5.556 -11.225 4.989 1.00 96.19 85 SER A O 1
ATOM 692 N N . ILE A 1 86 ? -3.552 -10.364 5.514 1.00 97.12 86 ILE A N 1
ATOM 693 C CA . ILE A 1 86 ? -3.855 -10.131 6.934 1.00 97.12 86 ILE A CA 1
ATOM 694 C C . ILE A 1 86 ? -5.042 -9.176 7.098 1.00 97.12 86 ILE A C 1
ATOM 696 O O . ILE A 1 86 ? -5.953 -9.445 7.884 1.00 97.12 86 ILE A O 1
ATOM 700 N N . PHE A 1 87 ? -5.064 -8.064 6.360 1.00 96.75 87 PHE A N 1
ATOM 701 C CA . PHE A 1 87 ? -6.144 -7.082 6.449 1.00 96.75 87 PHE A CA 1
ATOM 702 C C . PHE A 1 87 ? -7.478 -7.622 5.931 1.00 96.75 87 PHE A C 1
ATOM 704 O O . PHE A 1 87 ? -8.511 -7.321 6.535 1.00 96.75 87 PHE A O 1
ATOM 711 N N . VAL A 1 88 ? -7.466 -8.457 4.889 1.00 96.94 88 VAL A N 1
ATOM 712 C CA . VAL A 1 88 ? -8.666 -9.148 4.401 1.00 96.94 88 VAL A CA 1
ATOM 713 C C . VAL A 1 88 ? -9.211 -10.078 5.480 1.00 96.94 88 VAL A C 1
ATOM 715 O O . VAL A 1 88 ? -10.386 -9.971 5.830 1.00 96.94 88 VAL A O 1
ATOM 718 N N . VAL A 1 89 ? -8.366 -10.921 6.085 1.00 96.31 89 VAL A N 1
ATOM 719 C CA . VAL A 1 89 ? -8.776 -11.791 7.202 1.00 96.31 89 VAL A CA 1
ATOM 720 C C . VAL A 1 89 ? -9.334 -10.965 8.365 1.00 96.31 89 VAL A C 1
ATOM 722 O O . VAL A 1 89 ? -10.408 -11.269 8.885 1.00 96.31 89 VAL A O 1
ATOM 725 N N . LYS A 1 90 ? -8.662 -9.869 8.732 1.00 95.62 90 LYS A N 1
ATOM 726 C CA . LYS A 1 90 ? -9.126 -8.928 9.761 1.00 95.62 90 LYS A CA 1
ATOM 727 C C . LYS A 1 90 ? -10.506 -8.355 9.437 1.00 95.62 90 LYS A C 1
ATOM 729 O O . LYS A 1 90 ? -11.338 -8.240 10.335 1.00 95.62 90 LYS A O 1
ATOM 734 N N . ASP A 1 91 ? -10.751 -7.936 8.198 1.00 94.69 91 ASP A N 1
ATOM 735 C CA . ASP A 1 91 ? -12.042 -7.379 7.797 1.00 94.69 91 ASP A CA 1
ATOM 736 C C . ASP A 1 91 ? -13.147 -8.448 7.814 1.00 94.69 91 ASP A C 1
ATOM 738 O O . ASP A 1 91 ? -14.224 -8.151 8.327 1.00 94.69 91 ASP A O 1
ATOM 742 N N . ILE A 1 92 ? -12.868 -9.686 7.380 1.00 95.94 92 ILE A N 1
ATOM 743 C CA . ILE A 1 92 ? -13.801 -10.828 7.464 1.00 95.94 92 ILE A CA 1
ATOM 744 C C . ILE A 1 92 ? -14.166 -11.123 8.925 1.00 95.94 92 ILE A C 1
ATOM 746 O O . ILE A 1 92 ? -15.345 -11.149 9.274 1.00 95.94 92 ILE A O 1
ATOM 750 N N . ILE A 1 93 ? -13.175 -11.273 9.810 1.00 95.06 93 ILE A N 1
ATOM 751 C CA . ILE A 1 93 ? -13.398 -11.489 11.252 1.00 95.06 93 ILE A CA 1
ATOM 752 C C . ILE A 1 93 ? -14.159 -10.302 11.864 1.00 95.06 93 ILE A C 1
ATOM 754 O O . ILE A 1 93 ? -15.061 -10.470 12.689 1.00 95.06 93 ILE A O 1
ATOM 758 N N . GLY A 1 94 ? -13.832 -9.084 11.430 1.00 93.75 94 GLY A N 1
ATOM 759 C CA . GLY A 1 94 ? -14.466 -7.849 11.875 1.00 93.75 94 GLY A CA 1
ATOM 760 C C . GLY A 1 94 ? -15.959 -7.740 11.542 1.00 93.75 94 GLY A C 1
ATOM 761 O O . GLY A 1 94 ? -16.644 -6.949 12.196 1.00 93.75 94 GLY A O 1
ATOM 762 N N . LEU A 1 95 ? -16.478 -8.528 10.589 1.00 93.69 95 LEU A N 1
ATOM 763 C CA . LEU A 1 95 ? -17.920 -8.631 10.326 1.00 93.69 95 LEU A CA 1
ATOM 764 C C . LEU A 1 95 ? -18.665 -9.249 11.518 1.00 93.69 95 LEU A C 1
ATOM 766 O O . LEU A 1 95 ? -19.772 -8.813 11.837 1.00 93.69 95 LEU A O 1
ATOM 770 N N . PHE A 1 96 ? -18.029 -10.196 12.213 1.00 95.81 96 PHE A N 1
ATOM 771 C CA . PHE A 1 96 ? -18.590 -10.902 13.367 1.00 95.81 96 PHE A CA 1
ATOM 772 C C . PHE A 1 96 ? -18.259 -10.206 14.698 1.00 95.81 96 PHE A C 1
ATOM 774 O O . PHE A 1 96 ? -19.084 -10.172 15.608 1.00 95.81 96 PHE A O 1
ATOM 781 N N . LEU A 1 97 ? -17.078 -9.584 14.815 1.00 93.44 97 LEU A N 1
ATOM 782 C CA . LEU A 1 97 ? -16.560 -9.016 16.071 1.00 93.44 97 LEU A CA 1
ATOM 783 C C . LEU A 1 97 ? -16.550 -7.475 16.090 1.00 93.44 97 LEU A C 1
ATOM 785 O O . LEU A 1 97 ? -15.518 -6.839 16.325 1.00 9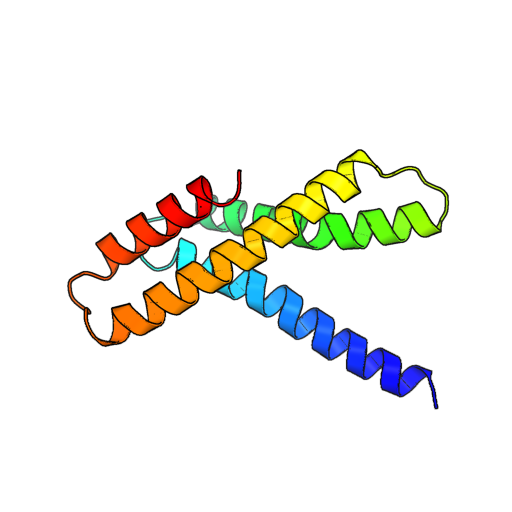3.44 97 LEU A O 1
ATOM 789 N N . LYS A 1 98 ? -17.714 -6.839 15.892 1.00 87.38 98 LYS A N 1
ATOM 790 C CA . LYS A 1 98 ? -17.830 -5.366 15.762 1.00 87.38 98 LYS A CA 1
ATOM 791 C C . LYS A 1 98 ? -17.211 -4.570 16.923 1.00 87.38 98 LYS A C 1
ATOM 793 O O . LYS A 1 98 ? -16.610 -3.525 16.687 1.00 87.38 98 LYS A O 1
ATOM 798 N N . LYS A 1 99 ? -17.315 -5.059 18.166 1.00 90.75 99 LYS A N 1
ATOM 799 C CA . LYS A 1 99 ? -16.778 -4.377 19.363 1.00 90.75 99 LYS A CA 1
ATOM 800 C C . LYS A 1 99 ? -15.242 -4.396 19.429 1.00 90.75 99 LYS A C 1
ATOM 802 O O . LYS A 1 99 ? -14.650 -3.508 20.032 1.00 90.75 99 LYS A O 1
ATOM 807 N N . GLN A 1 100 ? -14.594 -5.371 18.790 1.00 91.88 100 GLN A N 1
ATOM 808 C CA . GLN A 1 100 ? -13.144 -5.593 18.867 1.00 91.88 100 GLN A CA 1
ATOM 809 C C . GLN A 1 100 ? -12.379 -5.052 17.646 1.00 91.88 100 GLN A C 1
ATOM 811 O O . GLN A 1 100 ? -11.175 -5.266 17.533 1.00 91.88 100 GLN A O 1
ATOM 816 N N . ARG A 1 101 ? -13.036 -4.314 16.738 1.00 89.06 101 ARG A N 1
ATOM 817 C CA . ARG A 1 101 ? -12.426 -3.846 15.475 1.00 89.06 101 ARG A CA 1
ATOM 818 C C . ARG A 1 101 ? -11.123 -3.068 15.665 1.00 89.06 101 ARG A C 1
ATOM 820 O O . ARG A 1 101 ? -10.196 -3.275 14.891 1.00 89.06 101 ARG A O 1
ATOM 827 N N . LYS A 1 102 ? -11.028 -2.235 16.710 1.00 90.50 102 LYS A N 1
ATOM 828 C CA . LYS A 1 102 ? -9.787 -1.512 17.035 1.00 90.50 102 LYS A CA 1
ATOM 829 C C . LYS A 1 102 ? -8.651 -2.469 17.395 1.00 90.50 102 LYS A C 1
ATOM 831 O O . LYS A 1 102 ? -7.578 -2.361 16.818 1.00 90.50 102 LYS A O 1
ATOM 836 N N . LEU A 1 103 ? -8.897 -3.431 18.290 1.00 92.50 103 LEU A N 1
ATOM 837 C CA . LEU A 1 103 ? -7.904 -4.444 18.668 1.00 92.50 103 LEU A CA 1
ATOM 838 C C . LEU A 1 103 ? -7.446 -5.253 17.447 1.00 92.50 103 LEU A C 1
ATOM 840 O O . LEU A 1 103 ? -6.249 -5.419 17.238 1.00 92.50 103 LEU A O 1
ATOM 844 N N . LEU A 1 104 ? -8.388 -5.683 16.602 1.00 92.31 104 LEU A N 1
ATOM 845 C CA . LEU A 1 104 ? -8.086 -6.389 15.355 1.00 92.31 104 LEU A CA 1
ATOM 846 C C . LEU A 1 104 ? -7.221 -5.545 14.406 1.00 92.31 104 LEU A C 1
ATOM 848 O O . LEU A 1 104 ? -6.343 -6.088 13.745 1.00 92.31 104 LEU A O 1
ATOM 852 N N . ALA A 1 105 ? -7.432 -4.227 14.342 1.00 92.50 105 ALA A N 1
ATOM 853 C CA . ALA A 1 105 ? -6.601 -3.327 13.545 1.00 92.50 105 ALA A CA 1
ATOM 854 C C . ALA A 1 105 ? -5.169 -3.216 14.085 1.00 92.50 105 ALA A C 1
ATOM 856 O O . ALA A 1 105 ? -4.230 -3.311 13.295 1.00 92.50 105 ALA A O 1
ATOM 857 N N . TYR A 1 106 ? -4.986 -3.083 15.404 1.00 93.62 106 TYR A N 1
ATOM 858 C CA . TYR A 1 106 ? -3.652 -3.115 16.016 1.00 93.62 106 TYR A CA 1
ATOM 859 C C . TYR A 1 106 ? -2.936 -4.435 15.720 1.00 93.62 106 TYR A C 1
ATOM 861 O O . TYR A 1 106 ? -1.811 -4.414 15.231 1.00 93.62 106 TYR A O 1
ATOM 869 N N . LEU A 1 107 ? -3.610 -5.572 15.928 1.00 94.31 107 LEU A N 1
ATOM 870 C CA . LEU A 1 107 ? -3.046 -6.892 15.639 1.00 94.31 107 LEU A CA 1
ATOM 871 C C . LEU A 1 107 ? -2.677 -7.041 14.162 1.00 94.31 107 LEU A C 1
ATOM 873 O O . LEU A 1 107 ? -1.578 -7.488 13.855 1.00 94.31 107 LEU A O 1
ATOM 877 N N . ALA A 1 108 ? -3.551 -6.625 13.244 1.00 94.44 108 ALA A N 1
ATOM 878 C CA . ALA A 1 108 ? -3.279 -6.707 11.814 1.00 94.44 108 ALA A CA 1
ATOM 879 C C . ALA A 1 108 ? -2.042 -5.893 11.414 1.00 94.44 108 ALA A C 1
ATOM 881 O O . ALA A 1 108 ? -1.201 -6.398 10.674 1.00 94.44 108 ALA A O 1
ATOM 882 N N . VAL A 1 109 ? -1.896 -4.667 11.928 1.00 92.38 109 VAL A N 1
ATOM 883 C CA . VAL A 1 109 ? -0.708 -3.837 11.677 1.00 92.38 109 VAL A CA 1
ATOM 884 C C . VAL A 1 109 ? 0.544 -4.494 12.262 1.00 92.38 109 VAL A C 1
ATOM 886 O O . VAL A 1 109 ? 1.536 -4.639 11.553 1.00 92.38 109 VAL A O 1
ATOM 889 N N . SER A 1 110 ? 0.502 -4.939 13.520 1.00 93.00 110 SER A N 1
ATOM 890 C CA . SER A 1 110 ? 1.648 -5.567 14.186 1.00 93.00 110 SER A CA 1
ATOM 891 C C . SER A 1 110 ? 2.097 -6.855 13.494 1.00 93.00 110 SER A C 1
ATOM 893 O O . SER A 1 110 ? 3.287 -7.029 13.252 1.00 93.00 110 SER A O 1
ATOM 895 N N . VAL A 1 111 ? 1.160 -7.733 13.126 1.00 93.25 111 VAL A N 1
ATOM 896 C CA . VAL A 1 111 ? 1.460 -8.987 12.417 1.00 93.25 111 VAL A CA 1
ATOM 897 C C . VAL A 1 111 ? 1.983 -8.701 11.009 1.00 93.25 111 VAL A C 1
ATOM 899 O O . VAL A 1 111 ? 2.936 -9.344 10.579 1.00 93.25 111 VAL A O 1
ATOM 902 N N . SER A 1 112 ? 1.428 -7.701 10.314 1.00 92.12 112 SER A N 1
ATOM 903 C CA . SER A 1 112 ? 1.927 -7.296 8.992 1.00 92.12 112 SER A CA 1
ATOM 904 C C . SER A 1 112 ? 3.378 -6.829 9.062 1.00 92.12 112 SER A C 1
ATOM 906 O O . SER A 1 112 ? 4.182 -7.217 8.222 1.00 92.12 112 SER A O 1
ATOM 908 N N . LEU A 1 113 ? 3.738 -6.047 10.083 1.00 90.44 113 LEU A N 1
ATOM 909 C CA . LEU A 1 113 ? 5.117 -5.604 10.298 1.00 90.44 113 LEU A CA 1
ATOM 910 C C . LEU A 1 113 ? 6.048 -6.766 10.675 1.00 90.44 113 LEU A C 1
ATOM 912 O O . LEU A 1 113 ? 7.160 -6.826 10.166 1.00 90.44 113 LEU A O 1
ATOM 916 N N . ALA A 1 114 ? 5.595 -7.691 11.525 1.00 91.50 114 ALA A N 1
ATOM 917 C CA . ALA A 1 114 ? 6.405 -8.818 11.988 1.00 91.50 114 ALA A CA 1
ATOM 918 C C . ALA A 1 114 ? 6.702 -9.853 10.890 1.00 91.50 114 ALA A C 1
ATOM 920 O O . ALA A 1 114 ? 7.775 -10.442 10.891 1.00 91.50 114 ALA A O 1
ATOM 921 N N . LEU A 1 115 ? 5.760 -10.082 9.969 1.00 89.81 115 LEU A N 1
ATOM 922 C CA . LEU A 1 115 ? 5.898 -11.087 8.906 1.00 89.81 115 LEU A CA 1
ATOM 923 C C . LEU A 1 115 ? 6.520 -10.550 7.613 1.00 89.81 115 LEU A C 1
ATOM 925 O O . LEU A 1 115 ? 6.760 -11.326 6.692 1.00 89.81 115 LEU A O 1
ATOM 929 N N . SER A 1 116 ? 6.736 -9.238 7.517 1.00 80.25 116 SER A N 1
ATOM 930 C CA . SER A 1 116 ? 7.247 -8.601 6.298 1.00 80.25 116 SER A CA 1
ATOM 931 C C . SER A 1 116 ? 8.699 -8.114 6.407 1.00 80.25 116 SER A C 1
ATOM 933 O O . SER A 1 116 ? 9.160 -7.408 5.507 1.00 80.25 116 SER A O 1
ATOM 935 N N . GLY A 1 117 ? 9.390 -8.442 7.505 1.00 63.38 117 GLY A N 1
ATOM 936 C CA . GLY A 1 117 ? 10.831 -8.233 7.702 1.00 63.38 117 GLY A CA 1
ATOM 937 C C . GLY A 1 117 ? 11.615 -9.513 7.455 1.00 63.38 117 GLY A C 1
ATOM 938 O O . GLY A 1 117 ? 12.767 -9.387 6.985 1.00 63.38 117 GLY A O 1
#

Sequence (117 aa):
MGAAIFMIFLTVFIGVFLGVHYYLYFSATKDFTISSKMRFWIRMFLLLSALSYVAARMLERRGIPMGYALRYGSVWMGFVSVSFSIFVVKDIIGLFLKKQRKLLAYLAVSVSLALSG

Secondary structure (DSSP, 8-state):
-HHHHHHHHHHHHHHHHHHHHHHHHHHHHTTS---HHHHHHHHHHHHHHHHHHHHHHHHHTTT---HHHHHHHHHHHHHHHHHHHHHHHHHHHHHH-GGGHHHHHHHHHHHHHHH--

Radius of gyration: 16.71 Å; chains: 1; bounding box: 40×27×52 Å